Protein AF-A0A831WJW8-F1 (afdb_monomer_lite)

Radius of gyration: 14.44 Å; chains: 1; bounding box: 40×29×36 Å

Sequence (94 aa):
MTDVDNIDLSKMKVKRDPSLSPHERETHIYFDDADEYTIVESDQVVWIKRLLKHAYFQIKRIWILDDAIVRVDGSIPKNCIRVSKKPRNRFDKM

Foldseek 3Di:
DDPPVPDPLVPFAADQDPVDDPVRFDWDWADDPVDQKIKIKGQDSVVVVVLVPDPFWAWPDFDDDPRHTRITITIGGPVVDDDDPDDDDDPVPD

Secondary structure (DSSP, 8-state):
---GGG--GGGPEE---TTS-TTT--EEEEE-TT-SEEEEEE--HHHHHHHTT-TT-EEEEEEEETTEEEEEEEEEEGGG----SSPSS-GGG-

Structure (mmCIF, N/CA/C/O backbone):
data_AF-A0A831WJW8-F1
#
_entry.id   AF-A0A831WJW8-F1
#
loop_
_atom_site.group_PDB
_atom_site.id
_atom_site.type_symbol
_atom_site.label_atom_id
_atom_site.label_alt_id
_atom_site.label_comp_id
_atom_site.label_asym_id
_atom_site.label_entity_id
_atom_site.label_seq_id
_atom_site.pdbx_PDB_ins_code
_atom_site.Cartn_x
_atom_site.Cartn_y
_atom_site.Cartn_z
_atom_site.occupancy
_atom_site.B_iso_or_equiv
_atom_site.auth_seq_id
_atom_site.auth_comp_id
_atom_site.auth_asym_id
_atom_site.auth_atom_id
_atom_site.pdbx_PDB_model_num
ATOM 1 N N . MET A 1 1 ? -5.438 -4.628 -18.556 1.00 43.31 1 MET A N 1
ATOM 2 C CA . MET A 1 1 ? -5.707 -4.769 -17.113 1.00 43.31 1 MET A CA 1
ATOM 3 C C . MET A 1 1 ? -5.352 -6.205 -16.785 1.00 43.31 1 MET A C 1
ATOM 5 O O . MET A 1 1 ? -6.000 -7.088 -17.325 1.00 43.31 1 MET A O 1
ATOM 9 N N . THR A 1 2 ? -4.234 -6.447 -16.108 1.00 47.66 2 THR A N 1
ATOM 10 C CA . THR A 1 2 ? -3.787 -7.815 -15.808 1.00 47.66 2 THR A CA 1
ATOM 11 C C . THR A 1 2 ? -4.521 -8.268 -14.556 1.00 47.66 2 THR A C 1
ATOM 13 O O . THR A 1 2 ? -4.445 -7.568 -13.547 1.00 47.66 2 THR A O 1
ATOM 16 N N . ASP A 1 3 ? -5.255 -9.379 -14.629 1.00 48.72 3 ASP A N 1
ATOM 17 C CA . ASP A 1 3 ? -5.916 -9.954 -13.458 1.00 48.72 3 ASP A CA 1
ATOM 18 C C . ASP A 1 3 ? -4.862 -10.274 -12.397 1.00 48.72 3 ASP A C 1
ATOM 20 O O . ASP A 1 3 ? -3.958 -11.089 -12.603 1.00 48.72 3 ASP A O 1
ATOM 24 N N . VAL A 1 4 ? -4.964 -9.576 -11.267 1.00 55.81 4 VAL A N 1
ATOM 25 C CA . VAL A 1 4 ? -4.031 -9.677 -10.136 1.00 55.81 4 VAL A CA 1
ATOM 26 C C . VAL A 1 4 ? -4.065 -11.087 -9.529 1.00 55.81 4 VAL A C 1
ATOM 28 O O . VAL A 1 4 ? -3.081 -11.520 -8.935 1.00 55.81 4 VAL A O 1
ATOM 31 N N . ASP A 1 5 ? -5.145 -11.837 -9.768 1.00 58.12 5 ASP A N 1
ATOM 32 C CA . ASP A 1 5 ? -5.394 -13.175 -9.224 1.00 58.12 5 ASP A CA 1
ATOM 33 C C . 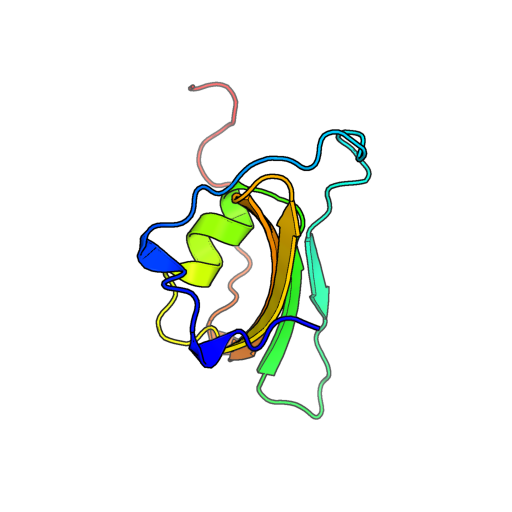ASP A 1 5 ? -4.385 -14.244 -9.683 1.00 58.12 5 ASP A C 1
ATOM 35 O O . ASP A 1 5 ? -4.252 -15.276 -9.029 1.00 58.12 5 ASP A O 1
ATOM 39 N N . ASN A 1 6 ? -3.624 -13.999 -10.758 1.00 60.31 6 ASN A N 1
ATOM 40 C CA . ASN A 1 6 ? -2.609 -14.935 -11.268 1.00 60.31 6 ASN A CA 1
ATOM 41 C C . ASN A 1 6 ? -1.158 -14.522 -10.973 1.00 60.31 6 ASN A C 1
ATOM 43 O O . ASN A 1 6 ? -0.223 -15.200 -11.406 1.00 60.31 6 ASN A O 1
ATOM 47 N N . ILE A 1 7 ? -0.940 -13.417 -10.257 1.00 71.25 7 ILE A N 1
ATOM 48 C CA . ILE A 1 7 ? 0.404 -12.915 -9.967 1.00 71.25 7 ILE A CA 1
ATOM 49 C C . ILE A 1 7 ? 0.764 -13.254 -8.523 1.00 71.25 7 ILE A C 1
ATOM 51 O O . ILE A 1 7 ? 0.164 -12.750 -7.576 1.00 71.25 7 ILE A O 1
ATOM 55 N N . ASP A 1 8 ? 1.802 -14.072 -8.341 1.00 78.31 8 ASP A N 1
ATOM 56 C CA . ASP A 1 8 ? 2.378 -14.323 -7.020 1.00 78.31 8 ASP A CA 1
ATOM 57 C C . ASP A 1 8 ? 3.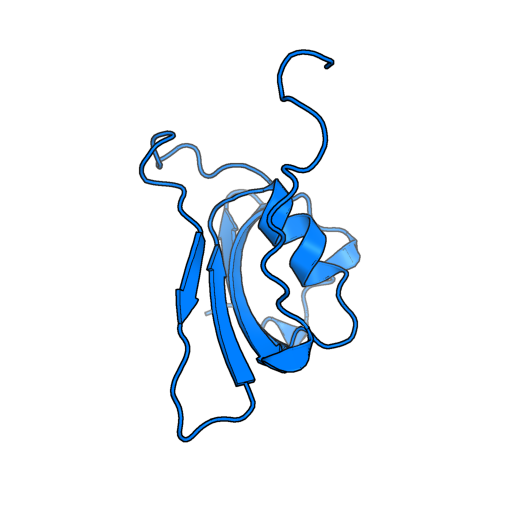165 -13.091 -6.541 1.00 78.31 8 ASP A C 1
ATOM 59 O O . ASP A 1 8 ? 4.389 -12.987 -6.684 1.00 78.31 8 ASP A O 1
ATOM 63 N N . LEU A 1 9 ? 2.434 -12.140 -5.956 1.00 80.00 9 LEU A N 1
ATOM 64 C CA . LEU A 1 9 ? 2.965 -10.886 -5.420 1.00 80.00 9 LEU A CA 1
ATOM 65 C C . LEU A 1 9 ? 4.075 -11.106 -4.381 1.00 80.00 9 LEU A C 1
ATOM 67 O O . LEU A 1 9 ? 4.919 -10.230 -4.197 1.00 80.00 9 LEU A O 1
ATOM 71 N N . SER A 1 10 ? 4.116 -12.270 -3.720 1.00 76.94 10 SER A N 1
ATOM 72 C CA . SER A 1 10 ? 5.126 -12.576 -2.700 1.00 76.94 10 SER A CA 1
ATOM 73 C C . SER A 1 10 ? 6.540 -12.719 -3.277 1.00 76.94 10 SER A C 1
ATOM 75 O O . SER A 1 10 ? 7.524 -12.492 -2.569 1.00 76.94 10 SER A O 1
ATOM 77 N N . LYS A 1 11 ? 6.646 -13.048 -4.571 1.00 82.69 11 LYS A N 1
ATOM 78 C CA . LYS A 1 11 ? 7.918 -13.228 -5.287 1.00 82.69 11 LYS A CA 1
ATOM 79 C C . LYS A 1 11 ? 8.364 -11.985 -6.049 1.00 82.69 11 LYS A C 1
ATOM 81 O O . LYS A 1 11 ? 9.512 -11.921 -6.496 1.00 82.69 11 LYS A O 1
ATOM 86 N N . MET A 1 12 ? 7.488 -10.995 -6.200 1.00 90.19 12 MET A N 1
ATOM 87 C CA . MET A 1 12 ? 7.802 -9.791 -6.957 1.00 90.19 12 MET A CA 1
ATOM 88 C C . MET A 1 12 ? 8.766 -8.876 -6.202 1.00 90.19 12 MET A C 1
ATOM 90 O O . MET A 1 12 ? 8.708 -8.706 -4.981 1.00 90.19 12 MET A O 1
ATOM 94 N N . LYS A 1 13 ? 9.662 -8.227 -6.951 1.00 94.56 13 LYS A N 1
ATOM 95 C CA . LYS A 1 13 ? 10.523 -7.179 -6.395 1.00 94.56 13 LYS A CA 1
ATOM 96 C C . LYS A 1 13 ? 9.706 -5.903 -6.213 1.00 94.56 13 LYS A C 1
ATOM 98 O O . LYS A 1 13 ? 8.871 -5.576 -7.043 1.00 94.56 13 LYS A O 1
ATOM 103 N N . VAL A 1 14 ? 10.004 -5.144 -5.162 1.00 95.69 14 VAL A N 1
ATOM 104 C CA . VAL A 1 14 ? 9.488 -3.778 -4.988 1.00 95.69 14 VAL A CA 1
ATOM 105 C C . VAL A 1 14 ? 10.604 -2.803 -5.336 1.00 95.69 14 VAL A C 1
ATOM 107 O O . VAL A 1 14 ? 11.685 -2.875 -4.735 1.00 95.69 14 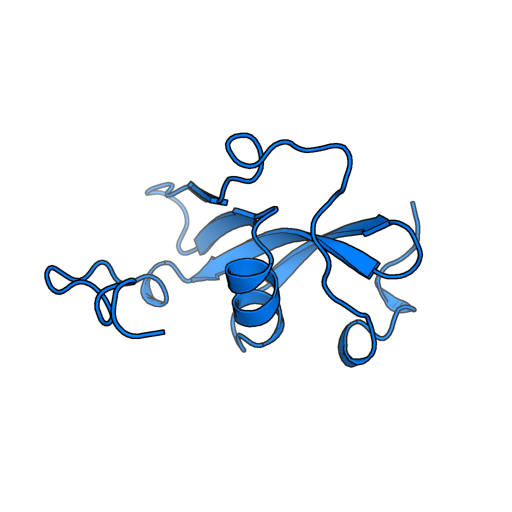VAL A O 1
ATOM 110 N N . LYS A 1 15 ? 10.356 -1.904 -6.288 1.00 95.94 15 LYS A N 1
ATOM 111 C CA . LYS A 1 15 ? 11.325 -0.909 -6.768 1.00 95.94 15 LYS A CA 1
ATOM 112 C C . LYS A 1 15 ? 10.724 0.494 -6.724 1.00 95.94 15 LYS A C 1
ATOM 114 O O . LYS A 1 15 ? 9.526 0.666 -6.553 1.00 95.94 15 LYS A O 1
ATOM 119 N N . ARG A 1 16 ? 11.596 1.497 -6.832 1.00 95.50 16 ARG A N 1
ATOM 120 C CA . ARG A 1 16 ? 11.182 2.881 -7.078 1.00 95.50 16 ARG A CA 1
ATOM 121 C C . ARG A 1 16 ? 10.805 2.998 -8.547 1.00 95.50 16 ARG A C 1
ATOM 123 O O . ARG A 1 16 ? 11.565 2.505 -9.379 1.00 95.50 16 ARG A O 1
ATOM 130 N N . ASP A 1 17 ? 9.708 3.682 -8.832 1.00 94.31 17 ASP A N 1
ATOM 131 C CA . ASP A 1 17 ? 9.422 4.132 -10.188 1.00 94.31 17 ASP A CA 1
ATOM 132 C C . ASP A 1 17 ? 10.522 5.121 -10.640 1.00 94.31 17 ASP A C 1
ATOM 134 O O . ASP A 1 17 ? 10.778 6.099 -9.921 1.00 94.31 17 ASP A O 1
ATOM 138 N N . PRO A 1 18 ? 11.239 4.859 -11.751 1.00 93.25 18 PRO A N 1
ATOM 139 C CA . PRO A 1 18 ? 12.261 5.760 -12.268 1.00 93.25 18 PRO A CA 1
ATOM 140 C C . PRO A 1 18 ? 11.694 7.035 -12.908 1.00 93.25 18 PRO A C 1
ATOM 142 O O . PRO A 1 18 ? 12.453 7.993 -13.042 1.00 93.25 18 PRO A O 1
ATOM 145 N N . SER A 1 19 ? 10.410 7.080 -13.291 1.00 94.50 19 SER A N 1
ATOM 146 C CA . SER A 1 19 ? 9.802 8.295 -13.852 1.00 94.50 19 SER A CA 1
ATOM 147 C C . SER A 1 19 ? 9.355 9.297 -12.791 1.00 94.50 19 SER A C 1
ATOM 149 O O . SER A 1 19 ? 9.049 10.432 -13.137 1.00 94.50 19 SER A O 1
ATOM 151 N N . LEU A 1 20 ? 9.327 8.898 -11.514 1.00 92.81 20 LEU A N 1
ATOM 152 C CA . LEU A 1 20 ? 8.953 9.768 -10.400 1.00 92.81 20 LEU A CA 1
ATOM 153 C C . LEU A 1 20 ? 10.188 10.299 -9.673 1.00 92.81 20 LEU A C 1
ATOM 155 O O . LEU A 1 20 ? 11.055 9.553 -9.192 1.00 92.81 20 LEU A O 1
ATOM 159 N N . SER A 1 21 ? 10.238 11.614 -9.517 1.00 93.25 21 SER A N 1
ATOM 160 C CA . SER A 1 21 ? 11.217 12.283 -8.676 1.00 93.25 21 SER A CA 1
ATOM 161 C C . SER A 1 21 ? 10.993 11.961 -7.186 1.00 93.25 21 SER A C 1
ATOM 163 O O . SER A 1 21 ? 9.940 11.463 -6.777 1.00 93.25 21 SER A O 1
ATOM 165 N N . PRO A 1 22 ? 11.979 12.225 -6.307 1.00 89.31 22 PRO A N 1
ATOM 166 C CA . PRO A 1 22 ? 11.847 11.902 -4.892 1.00 89.31 22 PRO A CA 1
ATOM 167 C C . PRO A 1 22 ? 10.643 12.520 -4.179 1.00 89.31 22 PRO A C 1
ATOM 169 O O . PRO A 1 22 ? 10.141 11.873 -3.265 1.00 89.31 22 PRO A O 1
ATOM 172 N N . HIS A 1 23 ? 10.219 13.724 -4.573 1.00 88.94 23 HIS A N 1
ATOM 173 C CA . HIS A 1 23 ? 9.095 14.423 -3.950 1.00 88.94 23 HIS A CA 1
ATOM 174 C C . HIS A 1 23 ? 7.742 13.959 -4.492 1.00 88.94 23 HIS A C 1
ATOM 176 O O . HIS A 1 23 ? 6.769 14.038 -3.770 1.00 88.94 23 HIS A O 1
ATOM 182 N N . GLU A 1 24 ? 7.684 13.420 -5.711 1.00 91.88 24 GLU A N 1
ATOM 183 C CA . GLU A 1 24 ? 6.449 12.853 -6.277 1.00 91.88 24 GLU A CA 1
ATOM 184 C C . GLU A 1 24 ? 6.116 11.476 -5.694 1.00 91.88 24 GLU A C 1
ATOM 186 O O . GLU A 1 24 ? 4.973 11.032 -5.730 1.00 91.88 24 GLU A O 1
ATOM 191 N N . ARG A 1 25 ? 7.112 10.777 -5.138 1.00 92.88 25 ARG A N 1
ATOM 192 C CA . ARG A 1 25 ? 6.889 9.497 -4.459 1.00 92.88 25 ARG A CA 1
ATOM 193 C C . ARG A 1 25 ? 6.315 9.758 -3.081 1.00 92.88 25 ARG A C 1
ATOM 195 O O . ARG A 1 25 ? 7.049 9.814 -2.098 1.00 92.88 25 ARG A O 1
ATOM 202 N N . GLU A 1 26 ? 5.011 9.905 -2.987 1.00 92.75 26 GLU A N 1
ATOM 203 C CA . GLU A 1 26 ? 4.358 10.224 -1.725 1.00 92.75 26 GLU A 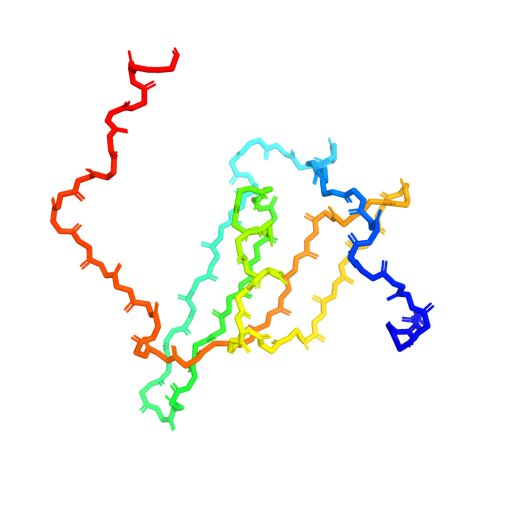CA 1
ATOM 204 C C . GLU A 1 26 ? 3.651 9.004 -1.137 1.00 92.75 26 GLU A C 1
ATOM 206 O O . GLU A 1 26 ? 3.682 7.880 -1.650 1.00 92.75 26 GLU A O 1
ATOM 211 N N . THR A 1 27 ? 3.112 9.185 0.058 1.00 95.88 27 THR A N 1
ATOM 212 C CA . THR A 1 27 ? 2.191 8.225 0.649 1.00 95.88 27 THR A CA 1
ATOM 213 C C . THR A 1 27 ? 1.039 9.012 1.211 1.00 95.88 27 THR A C 1
ATOM 215 O O . THR A 1 27 ? 1.224 9.812 2.128 1.00 95.88 27 THR A O 1
ATOM 218 N N . HIS A 1 28 ? -0.135 8.766 0.654 1.00 96.50 28 HIS A N 1
ATOM 219 C CA . HIS A 1 28 ? -1.363 9.408 1.064 1.00 96.50 28 HIS A CA 1
ATOM 220 C C . HIS A 1 28 ? -2.176 8.438 1.906 1.00 96.50 28 HIS A C 1
ATOM 222 O O . HIS A 1 28 ? -2.291 7.256 1.585 1.00 96.50 28 HIS A O 1
ATOM 228 N N . ILE A 1 29 ? -2.695 8.943 3.021 1.00 96.62 29 ILE A N 1
ATOM 229 C CA . ILE A 1 29 ? -3.525 8.189 3.954 1.00 96.62 29 ILE A CA 1
ATOM 230 C C . ILE A 1 29 ? -4.789 9.012 4.171 1.00 96.62 29 ILE A C 1
ATOM 232 O O . ILE A 1 29 ? -4.738 10.076 4.789 1.00 96.62 29 ILE A O 1
ATOM 236 N N . TYR A 1 30 ? -5.905 8.530 3.641 1.00 96.50 30 TYR A N 1
ATOM 237 C CA . TYR A 1 30 ? -7.183 9.231 3.664 1.00 96.50 30 TYR A CA 1
ATOM 238 C C . TYR A 1 30 ? -8.076 8.655 4.757 1.00 96.50 30 TYR A C 1
ATOM 240 O O . TYR A 1 30 ? -8.346 7.451 4.783 1.00 96.50 30 TYR A O 1
ATOM 248 N N . PHE A 1 31 ? -8.540 9.516 5.658 1.00 95.25 31 PHE A N 1
ATOM 249 C CA . PHE A 1 31 ? -9.504 9.172 6.696 1.00 95.25 31 PHE A CA 1
ATOM 250 C C . PHE A 1 31 ? -10.860 9.776 6.339 1.00 95.25 31 PHE A C 1
ATOM 252 O O . PHE A 1 31 ? -10.943 10.971 6.071 1.00 95.25 31 PHE A O 1
ATOM 259 N N . ASP A 1 32 ? -11.901 8.953 6.372 1.00 94.56 32 ASP A N 1
ATOM 260 C CA . ASP A 1 32 ? -13.299 9.369 6.236 1.00 94.56 32 ASP A CA 1
ATOM 261 C C . ASP A 1 32 ? -14.051 8.928 7.487 1.00 94.56 32 ASP A C 1
ATOM 263 O O . ASP A 1 32 ? -14.032 7.742 7.794 1.00 94.56 32 ASP A O 1
ATOM 267 N N . ASP A 1 33 ? -14.694 9.838 8.218 1.00 94.44 33 ASP A N 1
ATOM 268 C CA . ASP A 1 33 ? -15.405 9.546 9.470 1.00 94.44 33 ASP A CA 1
ATOM 269 C C . ASP A 1 33 ? -16.520 8.496 9.328 1.00 94.44 33 ASP A C 1
ATOM 271 O O . ASP A 1 33 ? -16.821 7.817 10.310 1.00 94.44 33 ASP A O 1
ATOM 275 N N . ALA A 1 34 ? -17.079 8.311 8.128 1.00 95.69 34 ALA A N 1
ATOM 276 C CA . ALA A 1 34 ? -18.129 7.327 7.867 1.00 95.69 34 ALA A CA 1
ATOM 277 C C . ALA A 1 34 ? -17.614 5.889 7.643 1.00 95.69 34 ALA A C 1
ATOM 279 O O . ALA A 1 34 ? -18.405 4.949 7.723 1.00 95.69 34 ALA A O 1
ATOM 280 N N . ASP A 1 35 ? -16.318 5.701 7.371 1.00 94.69 35 ASP A N 1
ATOM 281 C CA . ASP A 1 35 ? -15.714 4.393 7.076 1.00 94.69 35 ASP A CA 1
ATOM 282 C C . ASP A 1 35 ? -14.846 3.910 8.254 1.00 94.69 35 ASP A C 1
ATOM 284 O O . ASP A 1 35 ? -14.152 4.686 8.905 1.00 94.69 35 ASP A O 1
ATOM 288 N N . GLU A 1 36 ? -14.842 2.616 8.559 1.00 96.19 36 GLU A N 1
ATOM 289 C CA . GLU A 1 36 ? -13.932 2.029 9.555 1.00 96.19 36 GLU A CA 1
ATOM 290 C C . GLU A 1 36 ? -12.517 1.799 8.995 1.00 96.19 36 GLU A C 1
ATOM 292 O O . GLU A 1 36 ? -11.554 1.589 9.746 1.00 96.19 36 GLU A O 1
ATOM 297 N N . TYR A 1 37 ? -12.374 1.875 7.674 1.00 97.19 37 TYR A N 1
ATOM 298 C CA . TYR A 1 37 ? -11.130 1.720 6.944 1.00 97.19 37 TYR A CA 1
ATOM 299 C C . TYR A 1 37 ? -10.556 3.073 6.518 1.00 97.19 37 TYR A C 1
ATOM 301 O O . TYR A 1 37 ? -11.229 4.096 6.429 1.00 97.19 37 TYR A O 1
ATOM 309 N N . THR A 1 38 ? -9.253 3.079 6.275 1.00 96.69 38 THR A N 1
ATOM 310 C CA . THR A 1 38 ? -8.528 4.197 5.673 1.00 96.69 38 THR A CA 1
ATOM 311 C C . THR A 1 38 ? -7.918 3.739 4.363 1.00 96.69 38 THR A C 1
ATOM 313 O O . THR A 1 38 ? -7.451 2.599 4.251 1.00 96.69 38 THR A O 1
ATOM 316 N N . ILE A 1 39 ? -7.946 4.623 3.368 1.00 97.50 39 ILE A N 1
ATOM 317 C CA . ILE A 1 39 ? -7.324 4.375 2.071 1.00 97.50 39 ILE A CA 1
ATOM 318 C C . ILE A 1 39 ? -5.864 4.780 2.153 1.00 97.50 39 ILE A C 1
ATOM 320 O O . ILE A 1 39 ? -5.548 5.880 2.604 1.00 97.50 39 ILE A O 1
ATOM 324 N N . VAL A 1 40 ? -4.986 3.886 1.713 1.00 97.75 40 VAL A N 1
ATOM 325 C CA . VAL A 1 40 ? -3.552 4.135 1.628 1.00 97.75 40 VAL A CA 1
ATOM 326 C C . VAL A 1 40 ? -3.116 3.971 0.184 1.00 97.75 40 VAL A C 1
ATOM 328 O O . VAL A 1 40 ? -3.307 2.905 -0.400 1.00 97.75 40 VAL A O 1
ATOM 331 N N . GLU A 1 41 ? -2.495 5.012 -0.350 1.00 97.81 41 GLU A N 1
ATOM 332 C CA . GLU A 1 41 ? -1.865 5.030 -1.669 1.00 97.81 41 GLU A CA 1
ATOM 333 C C . GLU A 1 41 ? -0.381 5.312 -1.481 1.00 97.81 41 GLU A C 1
ATOM 335 O O . GLU A 1 41 ? -0.011 6.222 -0.730 1.00 97.81 41 GLU A O 1
ATOM 340 N N . SER A 1 42 ? 0.490 4.517 -2.099 1.00 97.69 42 SER A N 1
ATOM 341 C CA . SER A 1 42 ? 1.926 4.665 -1.873 1.00 97.69 42 SER A CA 1
ATOM 342 C C . SER A 1 42 ? 2.787 4.245 -3.054 1.00 97.69 42 SER A C 1
ATOM 344 O O . SER A 1 42 ? 2.747 3.094 -3.489 1.00 97.69 42 SER A O 1
ATOM 346 N N . ASP A 1 43 ? 3.670 5.164 -3.444 1.00 97.12 43 ASP A N 1
ATOM 347 C CA . ASP A 1 43 ? 4.803 4.961 -4.359 1.00 97.12 43 ASP A CA 1
ATOM 348 C C . ASP A 1 43 ? 6.133 4.772 -3.587 1.00 97.12 43 ASP A C 1
ATOM 350 O O . ASP A 1 43 ? 7.230 4.640 -4.142 1.00 97.12 43 ASP A O 1
ATOM 354 N N . GLN A 1 44 ? 6.068 4.776 -2.250 1.00 95.75 44 GLN A N 1
ATOM 355 C CA . GLN A 1 44 ? 7.230 4.665 -1.374 1.00 95.75 44 GLN A CA 1
ATOM 356 C C . GLN A 1 44 ? 7.555 3.201 -1.077 1.00 95.75 44 GLN A C 1
ATOM 358 O O . GLN A 1 44 ? 6.850 2.519 -0.336 1.00 95.75 44 GLN A O 1
ATOM 363 N N . VAL A 1 45 ? 8.710 2.730 -1.560 1.00 94.31 45 VAL A N 1
ATOM 364 C CA . VAL A 1 45 ? 9.174 1.331 -1.417 1.00 94.31 45 VAL A CA 1
ATOM 365 C C . VAL A 1 45 ? 9.075 0.789 0.013 1.00 94.31 45 VAL A C 1
ATOM 367 O O . VAL A 1 45 ? 8.731 -0.376 0.213 1.00 94.31 45 VAL A O 1
ATOM 370 N N . VAL A 1 46 ? 9.401 1.607 1.018 1.00 92.81 46 VAL A N 1
ATOM 371 C CA . VAL A 1 46 ? 9.353 1.187 2.429 1.00 92.81 46 VAL A CA 1
ATOM 372 C C . VAL A 1 46 ? 7.914 0.920 2.875 1.00 92.81 46 VAL A C 1
ATOM 374 O O . VAL A 1 46 ? 7.664 -0.072 3.562 1.00 92.81 46 VAL A O 1
ATOM 377 N N . TRP A 1 47 ? 6.975 1.771 2.462 1.00 95.00 47 TRP A N 1
ATOM 378 C CA . TRP A 1 47 ? 5.553 1.613 2.744 1.00 95.00 47 TRP A CA 1
ATOM 379 C C . TRP A 1 47 ? 4.962 0.446 1.968 1.00 95.00 47 TRP A C 1
ATOM 381 O O . TRP A 1 47 ? 4.368 -0.421 2.598 1.00 95.00 47 TRP A O 1
ATOM 391 N N . ILE A 1 48 ? 5.232 0.336 0.666 1.00 95.69 48 ILE A N 1
ATOM 392 C CA . ILE A 1 48 ? 4.781 -0.789 -0.166 1.00 95.69 48 ILE A CA 1
ATOM 393 C C . ILE A 1 48 ? 5.174 -2.130 0.470 1.00 95.69 48 ILE A C 1
ATOM 395 O O . ILE A 1 48 ? 4.321 -2.974 0.740 1.00 95.69 48 ILE A O 1
ATOM 399 N N . LYS A 1 49 ? 6.460 -2.311 0.809 1.00 94.25 49 LYS A N 1
ATOM 400 C CA . LYS A 1 49 ? 6.948 -3.543 1.457 1.00 94.25 49 LYS A CA 1
ATOM 401 C C . LYS A 1 49 ? 6.264 -3.827 2.793 1.00 94.25 49 LYS A C 1
ATOM 403 O O . LYS A 1 49 ? 6.113 -4.989 3.162 1.00 94.25 49 LYS A O 1
ATOM 408 N N . ARG A 1 50 ? 5.922 -2.783 3.552 1.00 93.50 50 ARG A N 1
ATOM 409 C CA . ARG A 1 50 ? 5.256 -2.910 4.851 1.00 93.50 50 ARG A CA 1
ATOM 410 C C . ARG A 1 50 ? 3.781 -3.273 4.690 1.00 93.50 50 ARG A C 1
ATOM 412 O O . ARG A 1 50 ? 3.316 -4.144 5.414 1.00 93.50 50 ARG A O 1
ATOM 419 N N . LEU A 1 51 ? 3.081 -2.623 3.763 1.00 94.88 51 LEU A N 1
ATOM 420 C CA . LEU A 1 51 ? 1.657 -2.814 3.494 1.00 94.88 51 LEU A CA 1
ATOM 421 C C . LEU A 1 51 ? 1.384 -4.208 2.925 1.00 94.88 51 LEU A C 1
ATOM 423 O O . LEU A 1 51 ? 0.544 -4.916 3.461 1.00 94.88 51 LEU A O 1
ATOM 427 N N . LEU A 1 52 ? 2.173 -4.662 1.944 1.00 93.81 52 LEU A N 1
ATOM 428 C CA . LEU A 1 52 ? 2.024 -6.001 1.349 1.00 93.81 52 LEU A CA 1
ATOM 429 C C . LEU A 1 52 ? 2.241 -7.154 2.345 1.00 93.81 52 LEU A C 1
ATOM 431 O O . LEU A 1 52 ? 1.792 -8.268 2.108 1.00 93.81 52 LEU A O 1
ATOM 435 N N . LYS A 1 53 ? 2.937 -6.905 3.460 1.00 92.75 53 LYS A N 1
ATOM 436 C CA . LYS A 1 53 ? 3.141 -7.888 4.539 1.00 92.75 53 LYS A CA 1
ATOM 437 C C . LYS A 1 53 ? 2.120 -7.762 5.668 1.00 92.75 53 LYS A C 1
ATOM 439 O O . LYS A 1 53 ? 2.183 -8.521 6.633 1.00 92.75 53 LYS A O 1
ATOM 444 N N . HIS A 1 54 ? 1.246 -6.764 5.617 1.00 94.31 54 HIS A N 1
ATOM 445 C CA . HIS A 1 54 ? 0.331 -6.468 6.702 1.00 94.31 54 HIS A CA 1
ATOM 446 C C . HIS A 1 54 ? -0.936 -7.318 6.575 1.00 94.31 54 HIS A C 1
ATOM 448 O O . HIS A 1 54 ? -1.665 -7.192 5.599 1.00 94.31 54 HIS A O 1
ATOM 454 N N . ALA A 1 55 ? -1.236 -8.131 7.593 1.00 94.38 55 ALA A N 1
ATOM 455 C CA . ALA A 1 55 ? -2.330 -9.112 7.557 1.00 94.38 55 ALA A CA 1
ATOM 456 C C . ALA A 1 55 ? -3.722 -8.514 7.272 1.00 94.38 55 ALA A C 1
ATOM 458 O O . ALA A 1 55 ? -4.584 -9.194 6.732 1.00 94.38 55 ALA A O 1
ATOM 459 N N . TYR A 1 56 ? -3.933 -7.245 7.630 1.00 95.62 56 TYR A N 1
ATOM 460 C CA . TYR A 1 56 ? -5.206 -6.539 7.433 1.00 95.62 56 TYR A CA 1
ATOM 461 C C . TYR A 1 56 ? -5.214 -5.576 6.239 1.00 95.62 56 TYR A C 1
ATOM 463 O O . TYR A 1 56 ? -6.181 -4.836 6.075 1.00 95.62 56 TYR A O 1
ATOM 471 N N . PHE A 1 57 ? -4.134 -5.507 5.453 1.00 96.62 57 PHE A N 1
ATOM 472 C CA . PHE A 1 57 ? -4.119 -4.644 4.275 1.00 96.62 57 PHE A CA 1
ATOM 473 C C . PHE A 1 57 ? -4.839 -5.333 3.118 1.00 96.62 57 PHE A C 1
ATOM 475 O O . PHE A 1 57 ? -4.438 -6.401 2.661 1.00 96.62 57 PHE A O 1
ATOM 482 N N . GLN A 1 58 ? -5.909 -4.706 2.652 1.00 95.81 58 GLN A N 1
ATOM 483 C CA . GLN A 1 58 ? -6.703 -5.148 1.520 1.00 95.81 58 GLN A CA 1
ATOM 484 C C . GLN A 1 58 ? -6.233 -4.395 0.283 1.00 95.81 58 GLN A C 1
ATOM 486 O O . GLN A 1 58 ? -6.452 -3.191 0.144 1.00 95.81 58 GLN A O 1
ATOM 491 N N . ILE A 1 59 ? -5.555 -5.103 -0.609 1.00 95.38 59 ILE A N 1
ATOM 492 C CA . ILE A 1 59 ? -5.066 -4.537 -1.863 1.00 95.38 59 ILE A CA 1
ATOM 493 C C . ILE A 1 59 ? -6.269 -4.219 -2.757 1.00 95.38 59 ILE A C 1
ATOM 495 O O . ILE A 1 59 ? -7.088 -5.092 -3.029 1.00 95.38 59 ILE A O 1
ATOM 499 N N . LYS A 1 60 ? -6.354 -2.975 -3.235 1.00 95.12 60 LYS A N 1
ATOM 500 C CA . LYS A 1 60 ? -7.345 -2.540 -4.231 1.00 95.12 60 LYS A CA 1
ATOM 501 C C . LYS A 1 60 ? -6.734 -2.451 -5.624 1.00 95.12 60 LYS A C 1
ATOM 503 O O . LYS A 1 60 ? -7.388 -2.795 -6.605 1.00 95.12 60 LYS A O 1
ATOM 508 N N . ARG A 1 61 ? -5.489 -1.977 -5.727 1.00 95.00 61 ARG A N 1
ATOM 509 C CA . ARG A 1 61 ? -4.772 -1.861 -7.000 1.00 95.00 61 ARG A CA 1
ATOM 510 C C . ARG A 1 61 ? -3.261 -1.939 -6.795 1.00 95.00 61 ARG A C 1
ATOM 512 O O . ARG A 1 61 ? -2.733 -1.491 -5.781 1.00 95.00 61 ARG A O 1
ATOM 519 N N . ILE A 1 62 ? -2.569 -2.505 -7.777 1.00 94.50 62 ILE A N 1
ATOM 520 C CA . ILE A 1 62 ? -1.107 -2.574 -7.839 1.00 94.50 62 ILE A CA 1
ATOM 521 C C . ILE A 1 62 ? -0.670 -2.106 -9.220 1.00 94.50 62 ILE A C 1
ATOM 523 O O . ILE A 1 62 ? -1.301 -2.453 -10.218 1.00 94.50 62 ILE A O 1
ATOM 527 N N . TRP A 1 63 ? 0.427 -1.356 -9.272 1.00 94.75 63 TRP A N 1
ATOM 528 C CA . TRP A 1 63 ? 1.105 -1.030 -10.519 1.00 94.75 63 TRP A CA 1
ATOM 529 C C . TRP A 1 63 ? 2.426 -1.771 -10.588 1.00 94.75 63 TRP A C 1
ATOM 531 O O . TRP A 1 63 ? 3.199 -1.806 -9.623 1.00 94.75 63 TRP A O 1
ATOM 541 N N . ILE A 1 64 ? 2.662 -2.354 -11.756 1.00 93.62 64 ILE A N 1
ATOM 542 C CA . ILE A 1 64 ? 3.841 -3.148 -12.063 1.00 93.62 64 ILE A CA 1
ATOM 543 C C . ILE A 1 64 ? 4.564 -2.478 -13.229 1.00 93.62 64 ILE A C 1
ATOM 545 O O . ILE A 1 64 ? 3.941 -2.160 -14.240 1.00 93.62 64 ILE A O 1
ATOM 549 N N . LEU A 1 65 ? 5.872 -2.299 -13.078 1.00 93.62 65 LEU A N 1
ATOM 550 C CA . LEU A 1 65 ? 6.789 -1.814 -14.104 1.00 93.62 65 LEU A CA 1
ATOM 551 C C . LEU A 1 65 ? 8.032 -2.711 -14.097 1.00 93.62 65 LEU A C 1
ATOM 553 O O . LEU A 1 65 ? 8.606 -2.946 -13.032 1.00 93.62 65 LEU A O 1
ATOM 557 N N . ASP A 1 66 ? 8.430 -3.233 -15.258 1.00 91.44 66 ASP A N 1
ATOM 558 C CA . ASP A 1 66 ? 9.586 -4.133 -15.422 1.00 91.44 66 ASP A CA 1
ATOM 559 C C . ASP A 1 66 ? 9.627 -5.278 -14.385 1.00 91.44 66 ASP A C 1
ATOM 561 O O . ASP A 1 66 ? 10.614 -5.457 -13.655 1.00 91.44 66 ASP A O 1
ATOM 565 N N . ASP A 1 67 ? 8.510 -6.007 -14.263 1.00 89.69 67 ASP A N 1
ATOM 566 C CA . ASP A 1 67 ? 8.301 -7.114 -13.313 1.00 89.69 67 ASP A CA 1
ATOM 567 C C . ASP A 1 67 ? 8.520 -6.743 -11.834 1.00 89.69 67 ASP A C 1
ATOM 569 O O . ASP A 1 67 ? 8.806 -7.592 -10.979 1.00 89.69 67 ASP A O 1
ATOM 573 N N . ALA A 1 68 ? 8.392 -5.459 -11.501 1.00 94.19 68 ALA A N 1
ATOM 574 C CA . ALA A 1 68 ? 8.488 -4.959 -10.142 1.00 94.19 68 ALA A CA 1
ATOM 575 C C . ALA A 1 68 ? 7.260 -4.137 -9.757 1.00 94.19 68 ALA A C 1
ATOM 577 O O . ALA A 1 68 ? 6.744 -3.342 -10.536 1.00 94.19 68 ALA A O 1
ATOM 578 N N . ILE A 1 69 ? 6.825 -4.296 -8.511 1.00 96.12 69 ILE A N 1
ATOM 579 C CA . ILE A 1 69 ? 5.788 -3.460 -7.918 1.00 96.12 69 ILE A CA 1
ATOM 580 C C . ILE A 1 69 ? 6.388 -2.080 -7.653 1.00 96.12 69 ILE A C 1
ATOM 582 O O . ILE A 1 69 ? 7.405 -1.969 -6.954 1.00 96.12 69 ILE A O 1
ATOM 586 N N . VAL A 1 70 ? 5.743 -1.048 -8.190 1.00 96.94 70 VAL A N 1
ATOM 587 C CA . VAL A 1 70 ? 6.157 0.355 -8.027 1.00 96.94 70 VAL A CA 1
ATOM 588 C C . VAL A 1 70 ? 5.152 1.188 -7.235 1.00 96.94 70 VAL A C 1
ATOM 590 O O . VAL A 1 70 ? 5.564 2.145 -6.588 1.00 96.94 70 VAL A O 1
ATOM 593 N N . ARG A 1 71 ? 3.878 0.769 -7.194 1.00 97.12 71 ARG A N 1
ATOM 594 C CA . ARG A 1 71 ? 2.807 1.422 -6.429 1.00 97.12 71 ARG A CA 1
ATOM 595 C C . ARG A 1 71 ? 1.804 0.412 -5.887 1.00 97.12 71 ARG A C 1
ATOM 597 O O . ARG A 1 71 ? 1.509 -0.587 -6.552 1.00 97.12 71 ARG A O 1
ATOM 604 N N . VAL A 1 72 ? 1.258 0.694 -4.705 1.00 97.00 72 VAL A N 1
ATOM 605 C CA . VAL A 1 72 ? 0.113 -0.036 -4.144 1.00 97.00 72 VAL A CA 1
ATOM 606 C C . VAL A 1 72 ? -0.939 0.926 -3.615 1.00 97.00 72 VAL A C 1
ATOM 608 O O . VAL A 1 72 ? -0.612 1.869 -2.894 1.00 97.00 72 VAL A O 1
ATOM 611 N N . ASP A 1 73 ? -2.194 0.602 -3.905 1.00 97.75 73 ASP A N 1
ATOM 612 C CA . ASP A 1 73 ? -3.364 1.268 -3.352 1.00 97.75 73 ASP A CA 1
ATOM 613 C C . ASP A 1 73 ? -4.225 0.215 -2.655 1.00 97.75 73 ASP A C 1
ATOM 615 O O . ASP A 1 73 ? -4.454 -0.884 -3.176 1.00 97.75 73 ASP A O 1
ATOM 619 N N . GLY A 1 74 ? -4.715 0.532 -1.465 1.00 97.06 74 GLY A N 1
ATOM 620 C CA . GLY A 1 74 ? -5.515 -0.402 -0.689 1.00 97.06 74 GLY A CA 1
ATOM 621 C C . GLY A 1 74 ? -6.201 0.232 0.504 1.00 97.06 74 GLY A C 1
ATOM 622 O O . GLY A 1 74 ? -6.162 1.445 0.698 1.00 97.06 74 GLY A O 1
ATOM 623 N N . SER A 1 75 ? -6.840 -0.609 1.305 1.00 97.62 75 SER A N 1
ATOM 624 C CA . SER A 1 75 ? -7.479 -0.223 2.558 1.00 97.62 75 SER A CA 1
ATOM 625 C C . SER A 1 75 ? -6.907 -0.995 3.738 1.00 97.62 75 SER A C 1
ATOM 627 O O . SER A 1 75 ? -6.481 -2.142 3.624 1.00 97.62 75 SER A O 1
ATOM 629 N N . ILE A 1 76 ? -6.903 -0.360 4.901 1.00 97.19 76 ILE A N 1
ATOM 630 C CA . ILE A 1 76 ? -6.540 -0.976 6.179 1.00 97.19 76 ILE A CA 1
ATOM 631 C C . ILE A 1 76 ? -7.500 -0.457 7.255 1.00 97.19 76 ILE A C 1
ATOM 633 O O . ILE A 1 76 ? -7.949 0.682 7.138 1.00 97.19 76 ILE A O 1
ATOM 637 N N . PRO A 1 77 ? -7.850 -1.232 8.293 1.00 97.38 77 PRO A N 1
ATOM 638 C CA . PRO A 1 77 ? -8.636 -0.701 9.401 1.00 97.38 77 PRO A CA 1
ATOM 639 C C . PRO A 1 77 ? -7.954 0.521 10.031 1.00 97.38 77 PRO A C 1
ATOM 641 O O . PRO A 1 77 ? -6.742 0.503 10.275 1.00 97.38 77 PRO A O 1
ATOM 644 N N . LYS A 1 78 ? -8.714 1.581 10.334 1.00 95.25 78 LYS A N 1
ATOM 645 C CA . LYS A 1 78 ? -8.176 2.833 10.902 1.00 95.25 78 LYS A CA 1
ATOM 646 C C . LYS A 1 78 ? -7.358 2.608 12.173 1.00 95.25 78 LYS A C 1
ATOM 648 O O . LYS A 1 78 ? -6.332 3.254 12.375 1.00 95.25 78 LYS A O 1
ATOM 653 N N . ASN A 1 79 ? -7.771 1.655 13.007 1.00 94.00 79 ASN A N 1
ATOM 654 C CA . ASN A 1 79 ? -7.089 1.302 14.256 1.00 94.00 79 ASN A CA 1
ATOM 655 C C . ASN A 1 79 ? -5.706 0.638 14.058 1.00 94.00 79 ASN A C 1
ATOM 657 O O . ASN A 1 79 ? -4.957 0.497 15.025 1.00 94.00 79 ASN A O 1
ATOM 661 N N . CYS A 1 80 ? -5.329 0.271 12.827 1.00 94.56 80 CYS A N 1
ATOM 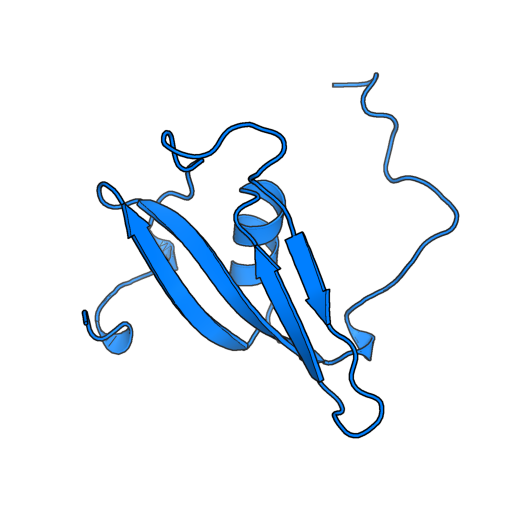662 C CA . CYS A 1 80 ? -3.977 -0.179 12.493 1.00 94.56 80 CYS A CA 1
ATOM 663 C C . CYS A 1 80 ? -3.005 0.990 12.251 1.00 94.56 80 CYS A C 1
ATOM 665 O O . CYS A 1 80 ? -1.788 0.779 12.210 1.00 94.56 80 CYS A O 1
ATOM 667 N N . ILE A 1 81 ? -3.506 2.223 12.100 1.00 90.69 81 ILE A N 1
ATOM 668 C CA . ILE A 1 81 ? -2.678 3.419 11.948 1.00 90.69 81 ILE A CA 1
ATOM 669 C C . ILE A 1 81 ? -2.475 4.082 13.303 1.00 90.69 81 ILE A C 1
ATOM 671 O O . ILE A 1 81 ? -3.410 4.385 14.038 1.00 90.69 81 ILE A O 1
ATOM 675 N N . ARG A 1 82 ? -1.208 4.339 13.630 1.00 88.81 82 ARG A N 1
ATOM 676 C CA . ARG A 1 82 ? -0.818 4.993 14.875 1.00 88.81 82 ARG A CA 1
ATOM 677 C C . ARG A 1 82 ? 0.145 6.131 14.595 1.00 88.81 82 ARG A C 1
ATOM 679 O O . ARG A 1 82 ? 1.252 5.906 14.106 1.00 88.81 82 ARG A O 1
ATOM 686 N N . VAL A 1 83 ? -0.242 7.330 15.013 1.00 85.00 83 VAL A N 1
ATOM 687 C CA . VAL A 1 83 ? 0.668 8.473 15.109 1.00 85.00 83 VAL A CA 1
ATOM 688 C C . VAL A 1 83 ? 1.383 8.414 16.461 1.00 85.00 83 VAL A C 1
ATOM 690 O O . VAL A 1 83 ? 0.777 8.160 17.502 1.00 85.00 83 VAL A O 1
ATOM 693 N N . SER A 1 84 ? 2.700 8.606 16.453 1.00 84.75 84 SER A N 1
ATOM 694 C CA . SER A 1 84 ? 3.539 8.624 17.654 1.00 84.75 84 SER A CA 1
ATOM 695 C C . SER A 1 84 ? 4.232 9.975 17.771 1.00 84.75 84 SER A C 1
ATOM 697 O O . SER A 1 84 ? 4.764 10.478 16.789 1.00 84.75 84 SER A O 1
ATOM 699 N N . LYS A 1 85 ? 4.300 10.521 18.992 1.00 84.81 85 LYS A N 1
ATOM 700 C CA . LYS A 1 85 ? 5.090 11.730 19.292 1.00 84.81 85 LYS A CA 1
ATOM 701 C C . LYS A 1 85 ? 6.600 11.488 19.195 1.00 84.81 85 LYS A C 1
ATOM 703 O O . LYS A 1 85 ? 7.367 12.428 19.032 1.00 84.81 85 LYS A O 1
ATOM 708 N N . LYS A 1 86 ? 7.039 10.233 19.339 1.00 79.94 86 LYS A N 1
ATOM 709 C CA . LYS A 1 86 ? 8.448 9.853 19.202 1.00 79.94 86 LYS A CA 1
ATOM 710 C C . LYS A 1 86 ? 8.737 9.503 17.741 1.00 79.94 86 LYS A C 1
ATOM 712 O O . LYS A 1 86 ? 8.071 8.588 17.239 1.00 79.94 86 LYS A O 1
ATOM 717 N N . PRO A 1 87 ? 9.720 10.146 17.085 1.00 76.06 87 PRO A N 1
ATOM 718 C CA . PRO A 1 87 ? 10.199 9.679 15.792 1.00 76.06 87 PRO A CA 1
ATOM 719 C C . PRO A 1 87 ? 10.755 8.258 15.951 1.00 76.06 87 PRO A C 1
ATOM 721 O O . PRO A 1 87 ? 11.408 7.943 16.950 1.00 76.06 87 PRO A O 1
ATOM 724 N N . ARG A 1 88 ? 10.501 7.379 14.975 1.00 63.16 88 ARG A N 1
ATOM 725 C CA . ARG A 1 88 ? 11.304 6.152 14.843 1.00 63.16 88 ARG A CA 1
ATOM 726 C C . ARG A 1 88 ? 12.748 6.594 14.586 1.00 63.16 88 ARG A C 1
ATOM 728 O O . ARG A 1 88 ? 12.915 7.564 13.861 1.00 63.16 88 ARG A O 1
ATOM 735 N N . ASN A 1 89 ? 13.718 5.950 15.248 1.00 58.78 89 ASN A N 1
ATOM 736 C CA . ASN A 1 89 ? 15.162 6.252 15.269 1.00 58.78 89 ASN A CA 1
ATOM 737 C C . ASN A 1 89 ? 15.648 7.223 14.181 1.00 58.78 89 ASN A C 1
ATOM 739 O O . ASN A 1 89 ? 15.401 6.988 13.001 1.00 58.78 89 ASN A O 1
ATOM 743 N N . ARG A 1 90 ? 16.364 8.280 14.602 1.00 54.81 90 ARG A N 1
ATOM 744 C CA . ARG A 1 90 ? 16.916 9.319 13.717 1.00 54.81 90 ARG A CA 1
ATOM 745 C C . ARG A 1 90 ? 17.544 8.709 12.461 1.00 54.81 90 ARG A C 1
ATOM 747 O O . ARG A 1 90 ? 18.288 7.734 12.561 1.00 54.81 90 ARG A O 1
ATOM 754 N N . PHE A 1 91 ? 17.274 9.338 11.318 1.00 55.66 91 PHE A N 1
ATOM 755 C CA . PHE A 1 91 ? 17.858 8.993 10.020 1.00 55.66 91 PHE A CA 1
ATOM 756 C C . PHE A 1 91 ? 19.401 9.019 10.037 1.00 55.66 91 PHE A C 1
ATOM 758 O O . PHE A 1 91 ? 20.030 8.369 9.216 1.00 55.66 91 PHE A O 1
ATOM 765 N N . ASP A 1 92 ? 19.993 9.695 11.023 1.00 54.16 92 ASP A N 1
ATOM 766 C CA . ASP A 1 92 ? 21.432 9.907 11.210 1.00 54.16 92 ASP A CA 1
ATOM 767 C C . ASP A 1 92 ? 22.206 8.678 11.745 1.00 54.16 92 ASP A C 1
ATOM 769 O O . ASP A 1 92 ? 23.409 8.771 11.973 1.00 54.16 92 ASP A O 1
ATOM 773 N N . LYS A 1 93 ? 21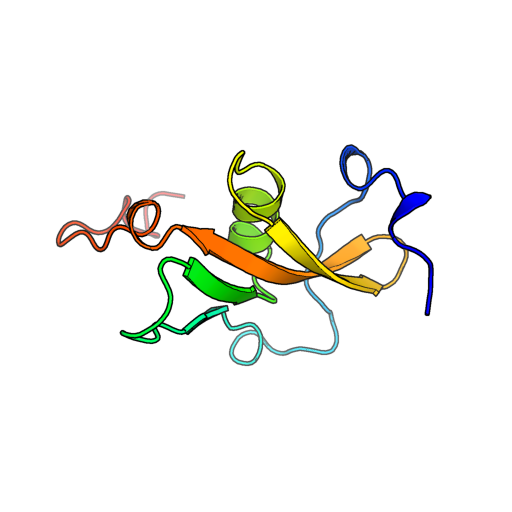.539 7.548 12.030 1.00 41.50 93 LYS A N 1
ATOM 774 C CA . LYS A 1 93 ? 22.180 6.311 12.535 1.00 41.50 93 LYS A CA 1
ATOM 775 C C . LYS A 1 93 ? 22.064 5.110 11.580 1.00 41.50 93 LYS A C 1
ATOM 777 O O . LYS A 1 93 ? 22.070 3.970 12.046 1.00 41.50 93 LYS A O 1
ATOM 782 N N . MET A 1 94 ? 21.933 5.360 10.276 1.00 43.75 94 MET A N 1
ATOM 783 C CA . MET A 1 94 ? 22.161 4.354 9.226 1.00 43.75 94 MET A CA 1
ATOM 784 C C . MET A 1 94 ? 23.527 4.545 8.586 1.00 43.75 94 MET A C 1
ATOM 786 O O . MET A 1 94 ? 23.873 5.713 8.311 1.00 43.75 94 MET A O 1
#

pLDDT: mean 87.38, std 14.99, range [41.5, 97.81]